Protein AF-A0A0Z8JZX7-F1 (afdb_monomer_lite)

InterPro domains:
  IPR001387 Cro/C1-type, helix-turn-helix domain [PF01381] (8-71)
  IPR001387 Cro/C1-type, helix-turn-helix domain [PS50943] (8-71)
  IPR001387 Cro/C1-type, helix-turn-helix domain [SM00530] (7-71)
  IPR001387 Cro/C1-type, helix-turn-helix domain [cd00093] (6-71)
  IPR010982 Lambda repressor-like, DNA-binding domain superfamily [G3DSA:1.10.260.40] (1-79)
  IPR010982 Lambda repressor-like, DNA-binding domain superfamily [SSF47413] (1-79)

Structure (mmCIF, N/CA/C/O backbone):
data_AF-A0A0Z8JZX7-F1
#
_entry.id   AF-A0A0Z8JZX7-F1
#
loop_
_atom_site.group_PDB
_atom_site.id
_atom_site.type_symbol
_atom_site.label_atom_id
_atom_site.label_alt_id
_atom_site.label_comp_id
_atom_site.label_asym_id
_atom_site.label_entity_id
_atom_site.label_seq_id
_atom_site.pdbx_PDB_ins_code
_atom_site.Cartn_x
_atom_site.Cartn_y
_atom_site.Cartn_z
_atom_site.occupancy
_atom_site.B_iso_or_equiv
_atom_site.auth_seq_id
_atom_site.auth_comp_id
_atom_site.auth_asym_id
_atom_site.auth_atom_id
_atom_site.pdbx_PDB_model_num
ATOM 1 N N . MET A 1 1 ? 6.122 -2.686 27.144 1.00 40.66 1 MET A N 1
ATOM 2 C CA . MET A 1 1 ? 4.964 -3.119 26.333 1.00 40.66 1 MET A CA 1
ATOM 3 C C . MET A 1 1 ? 4.334 -1.867 25.758 1.00 40.66 1 MET A C 1
ATOM 5 O O . MET A 1 1 ? 3.981 -0.983 26.528 1.00 40.66 1 MET A O 1
ATOM 9 N N . THR A 1 2 ? 4.301 -1.734 24.437 1.00 41.44 2 THR A N 1
ATOM 10 C CA . THR A 1 2 ? 3.686 -0.597 23.742 1.00 41.44 2 THR A CA 1
ATOM 11 C C . THR A 1 2 ? 2.181 -0.639 23.992 1.00 41.44 2 THR A C 1
ATOM 13 O O . THR A 1 2 ? 1.506 -1.572 23.567 1.00 41.44 2 THR A O 1
ATOM 16 N N . ASN A 1 3 ? 1.668 0.326 24.752 1.00 54.31 3 ASN A N 1
ATOM 17 C CA . ASN A 1 3 ? 0.247 0.433 25.056 1.00 54.31 3 ASN A CA 1
ATOM 18 C C . ASN A 1 3 ? -0.447 1.033 23.825 1.00 54.31 3 ASN A C 1
ATOM 20 O O . ASN A 1 3 ? -0.447 2.252 23.656 1.00 54.31 3 ASN A O 1
ATOM 24 N N . ILE A 1 4 ? -0.945 0.191 22.914 1.00 61.47 4 ILE A N 1
ATOM 25 C CA . ILE A 1 4 ? -1.736 0.667 21.772 1.00 61.47 4 ILE A CA 1
ATOM 26 C C . ILE A 1 4 ? -3.067 1.161 22.342 1.00 61.47 4 ILE A C 1
ATOM 28 O O . ILE A 1 4 ? -3.919 0.373 22.762 1.00 61.47 4 ILE A O 1
ATOM 32 N N . LYS A 1 5 ? -3.199 2.485 22.422 1.00 81.12 5 LYS A N 1
ATOM 33 C CA . LYS A 1 5 ? -4.375 3.156 22.965 1.00 81.12 5 LYS A CA 1
ATOM 34 C C . LYS A 1 5 ? -5.537 2.986 21.985 1.00 81.12 5 LYS A C 1
ATOM 36 O O . LYS A 1 5 ? -5.464 3.454 20.858 1.00 81.12 5 LYS A O 1
ATOM 41 N N . ASN A 1 6 ? -6.597 2.326 22.438 1.00 93.06 6 ASN A N 1
ATOM 42 C CA . ASN A 1 6 ? -7.883 2.252 21.749 1.00 93.06 6 ASN A CA 1
ATOM 43 C C . ASN A 1 6 ? -8.894 3.198 22.423 1.00 93.06 6 ASN A C 1
ATOM 45 O O . ASN A 1 6 ? -8.654 3.677 23.534 1.00 93.06 6 ASN A O 1
ATOM 49 N N . ASN A 1 7 ? -10.036 3.427 21.777 1.00 95.62 7 ASN A N 1
ATOM 50 C CA . ASN A 1 7 ? -11.065 4.361 22.242 1.00 95.62 7 ASN A CA 1
ATOM 51 C C . ASN A 1 7 ? -12.191 3.685 23.054 1.00 95.62 7 ASN A C 1
ATOM 53 O O . ASN A 1 7 ? -13.169 4.341 23.407 1.00 95.62 7 ASN A O 1
ATOM 57 N N . LEU A 1 8 ? -12.074 2.391 23.399 1.00 97.38 8 LEU A N 1
ATOM 58 C CA . LEU A 1 8 ? -13.138 1.631 24.079 1.00 97.38 8 LEU A CA 1
ATOM 59 C C . LEU A 1 8 ? -13.568 2.266 25.404 1.00 97.38 8 LEU A C 1
ATOM 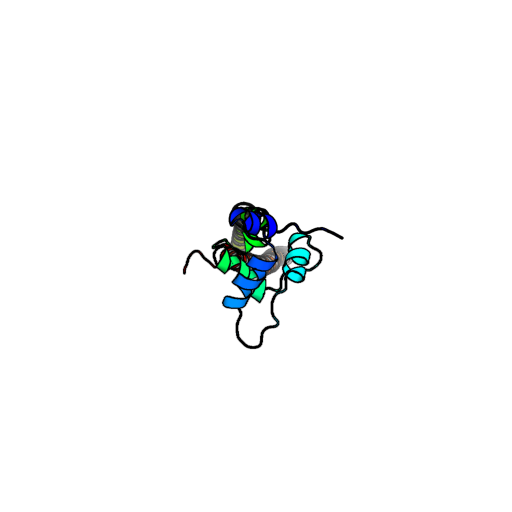61 O O . LEU A 1 8 ? -14.758 2.338 25.705 1.00 97.38 8 LEU A O 1
ATOM 65 N N . LYS A 1 9 ? -12.599 2.729 26.199 1.00 97.12 9 LYS A N 1
ATOM 66 C CA . LYS A 1 9 ? -12.879 3.327 27.507 1.00 97.12 9 LYS A CA 1
ATOM 67 C C . LYS A 1 9 ? -13.675 4.619 27.371 1.00 97.12 9 LYS A C 1
ATOM 69 O O . LYS A 1 9 ? -14.650 4.809 28.093 1.00 97.12 9 LYS A O 1
ATOM 74 N N . ASP A 1 10 ? -13.271 5.470 26.436 1.00 97.00 10 ASP A N 1
ATOM 75 C CA . ASP A 1 10 ? -13.904 6.765 26.200 1.00 97.00 10 ASP A CA 1
ATOM 76 C C . ASP A 1 10 ? -15.321 6.572 25.630 1.00 97.00 10 ASP A C 1
ATOM 78 O O . ASP A 1 10 ? -16.269 7.194 26.108 1.00 97.00 10 ASP A O 1
ATOM 82 N N . LEU A 1 11 ? -15.497 5.615 24.709 1.00 97.69 11 LEU A N 1
ATOM 83 C CA . LEU A 1 11 ? -16.802 5.204 24.175 1.00 97.69 11 LEU A CA 1
ATOM 84 C C . LEU A 1 11 ? -17.735 4.642 25.255 1.00 97.69 11 LEU A C 1
ATOM 86 O O . LEU A 1 11 ? -18.913 4.991 25.314 1.00 97.69 11 LEU A O 1
ATOM 90 N N . ARG A 1 12 ? -17.225 3.792 26.153 1.00 98.38 12 ARG A N 1
ATOM 91 C CA . ARG A 1 12 ? -18.029 3.260 27.260 1.00 98.38 12 ARG A CA 1
ATOM 92 C C . ARG A 1 12 ? -18.494 4.374 28.196 1.00 98.38 12 ARG A C 1
ATOM 94 O O . ARG A 1 12 ? -19.655 4.390 28.606 1.00 98.38 12 ARG A O 1
ATOM 101 N N . LEU A 1 13 ? -17.583 5.278 28.557 1.00 98.06 13 LEU A N 1
ATOM 102 C CA . LEU A 1 13 ? -17.874 6.381 29.470 1.00 98.06 13 LEU A CA 1
ATOM 103 C C . LEU A 1 13 ? -18.849 7.393 28.857 1.00 98.06 13 LEU A C 1
ATOM 105 O O . LEU A 1 13 ? -19.704 7.888 29.583 1.00 98.06 13 LEU A O 1
ATOM 109 N N . SER A 1 14 ? -18.804 7.640 27.543 1.00 97.31 14 SER A N 1
ATOM 110 C CA . SER A 1 14 ? -19.766 8.532 26.874 1.00 97.31 14 SER A CA 1
ATOM 111 C C . SER A 1 14 ? -21.211 8.013 26.917 1.00 97.31 14 SER A C 1
ATOM 113 O O . SER A 1 14 ? -22.152 8.803 26.878 1.00 97.31 14 SER A O 1
ATOM 115 N N . LYS A 1 15 ? -21.400 6.693 27.063 1.00 97.00 15 LYS A N 1
ATOM 116 C CA . LYS A 1 15 ? -22.705 6.046 27.287 1.00 97.00 15 LYS A CA 1
ATOM 117 C C . LYS A 1 15 ? -23.054 5.862 28.774 1.00 97.00 15 LYS A C 1
ATOM 119 O O . LYS A 1 15 ? -24.086 5.271 29.072 1.00 97.00 15 LYS A O 1
ATOM 124 N N . ASN A 1 16 ? -22.225 6.355 29.700 1.00 97.81 16 ASN A N 1
ATOM 125 C CA . ASN A 1 16 ? -22.374 6.198 31.156 1.00 97.81 16 ASN A CA 1
ATOM 126 C C . ASN A 1 16 ? -22.462 4.736 31.640 1.00 97.81 16 ASN A C 1
ATOM 128 O O . ASN A 1 16 ? -23.116 4.452 32.638 1.00 97.81 16 ASN A O 1
ATOM 132 N N . LEU A 1 17 ? -21.793 3.805 30.955 1.00 98.31 17 LEU A N 1
ATOM 133 C CA . LEU A 1 17 ? -21.825 2.383 31.308 1.00 98.31 17 LEU A CA 1
ATOM 134 C C . LEU A 1 17 ? -20.661 2.003 32.223 1.00 98.31 17 LEU A C 1
ATOM 136 O O . LEU A 1 17 ? -19.514 2.412 32.018 1.00 98.31 17 LEU A O 1
ATOM 140 N N . THR A 1 18 ? -20.904 1.117 33.178 1.00 98.56 18 THR A N 1
ATOM 141 C CA . THR A 1 18 ? -19.856 0.350 33.855 1.00 98.56 18 THR A CA 1
ATOM 142 C C . THR A 1 18 ? -19.274 -0.715 32.919 1.00 98.56 18 THR A C 1
ATOM 144 O O . THR A 1 18 ? -19.860 -1.098 31.908 1.00 98.56 18 THR A O 1
ATOM 147 N N . GLN A 1 19 ? -18.089 -1.237 33.250 1.00 98.62 19 GLN A N 1
ATOM 148 C CA . GLN A 1 19 ? -17.476 -2.334 32.485 1.00 98.62 19 GLN A CA 1
ATOM 149 C C . GLN A 1 19 ? -18.335 -3.611 32.485 1.00 98.62 19 GLN A C 1
ATOM 151 O O . GLN A 1 19 ? -18.256 -4.384 31.535 1.00 98.62 19 GLN A O 1
ATOM 156 N N . GLN A 1 20 ? -19.119 -3.845 33.547 1.00 98.56 20 GLN A N 1
ATOM 157 C CA . GLN A 1 20 ? -20.032 -4.987 33.613 1.00 98.56 20 GLN A CA 1
ATOM 158 C C . GLN A 1 20 ? -21.231 -4.765 32.690 1.00 98.56 20 GLN A C 1
ATOM 160 O O . GLN A 1 20 ? -21.499 -5.620 31.859 1.00 98.56 20 GLN A O 1
ATOM 165 N N . GLU A 1 21 ? -21.869 -3.593 32.749 1.00 98.62 21 GLU A N 1
ATOM 166 C CA . GLU A 1 21 ? -23.011 -3.283 31.880 1.00 98.62 21 GLU A CA 1
ATOM 167 C C . GLU A 1 21 ? -22.629 -3.336 30.400 1.00 98.62 21 GLU A C 1
ATOM 169 O O . GLU A 1 21 ? -23.374 -3.896 29.604 1.00 98.62 21 GLU A O 1
ATOM 174 N N . LEU A 1 22 ? -21.447 -2.836 30.014 1.00 98.56 22 LEU A N 1
ATOM 175 C CA . LEU A 1 22 ? -20.985 -2.988 28.632 1.00 98.56 22 LEU A CA 1
ATOM 176 C C . LEU A 1 22 ? -20.809 -4.466 28.248 1.00 98.56 22 LEU A C 1
ATOM 178 O O . LEU A 1 22 ? -21.199 -4.861 27.153 1.00 98.56 22 LEU A O 1
ATOM 182 N N . ALA A 1 23 ? -20.234 -5.288 29.129 1.00 98.31 23 ALA A N 1
ATOM 183 C CA . ALA A 1 23 ? -20.084 -6.717 28.871 1.00 98.31 23 ALA A CA 1
ATOM 184 C C . ALA A 1 23 ? -21.452 -7.395 28.679 1.00 98.31 23 ALA A C 1
ATOM 186 O O . ALA A 1 23 ? -21.627 -8.155 27.727 1.00 98.31 23 ALA A O 1
ATOM 187 N N . ASP A 1 24 ? -22.427 -7.064 29.526 1.00 98.06 24 ASP A N 1
ATOM 188 C CA . ASP A 1 24 ? -23.788 -7.593 29.448 1.00 98.06 24 ASP A CA 1
ATOM 189 C C . ASP A 1 24 ? -24.462 -7.179 28.129 1.00 98.06 24 ASP A C 1
ATOM 191 O O . ASP A 1 24 ? -24.973 -8.032 27.407 1.00 98.06 24 ASP A O 1
ATOM 195 N N . GLN A 1 25 ? -24.371 -5.899 27.748 1.00 98.00 25 GLN A N 1
ATOM 196 C CA . GLN A 1 25 ? -24.924 -5.375 26.491 1.00 98.00 25 GLN A CA 1
ATOM 197 C C . GLN A 1 25 ? -24.317 -6.036 25.246 1.00 98.00 25 GLN A C 1
ATOM 199 O O . GLN A 1 25 ? -25.032 -6.348 24.294 1.00 98.00 25 GLN A O 1
ATOM 204 N N . LEU A 1 26 ? -23.003 -6.275 25.244 1.00 97.25 26 LEU A N 1
ATOM 205 C CA . LEU A 1 26 ? -22.335 -6.950 24.130 1.00 97.25 26 LEU A CA 1
ATOM 206 C C . LEU A 1 26 ? -22.717 -8.434 24.064 1.00 97.25 26 LEU A C 1
ATOM 208 O O . LEU A 1 26 ? -22.897 -8.962 22.970 1.00 97.25 26 LEU A O 1
ATOM 212 N N . ASN A 1 27 ? -22.897 -9.102 25.208 1.00 97.12 27 ASN A N 1
ATOM 213 C CA . ASN A 1 27 ? -23.324 -10.503 25.248 1.00 97.12 27 ASN A CA 1
ATOM 214 C C . ASN A 1 27 ? -24.749 -10.714 24.712 1.00 97.12 27 ASN A C 1
ATOM 216 O O . ASN A 1 27 ? -25.006 -11.768 24.141 1.00 97.12 27 ASN A O 1
ATOM 220 N N . LEU A 1 28 ? -25.643 -9.719 24.805 1.00 95.44 28 LEU A N 1
ATOM 221 C CA . LEU A 1 28 ? -26.978 -9.771 24.178 1.00 95.44 28 LEU A CA 1
ATOM 222 C C . LEU A 1 28 ? -26.930 -9.809 22.642 1.00 95.44 28 LEU A C 1
ATOM 224 O O . LEU A 1 28 ? -27.896 -10.207 21.998 1.00 95.4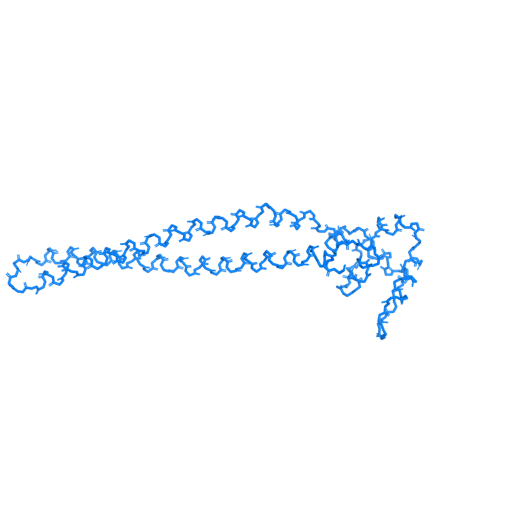4 28 LEU A O 1
ATOM 228 N N . ARG A 1 29 ? -25.818 -9.361 22.057 1.00 93.12 29 ARG A N 1
ATOM 229 C CA . ARG A 1 29 ? -25.583 -9.296 20.608 1.00 93.12 29 ARG A CA 1
ATOM 230 C C . ARG A 1 29 ? -24.566 -10.342 20.136 1.00 93.12 29 ARG A C 1
ATOM 232 O O . ARG A 1 29 ? -24.206 -10.374 18.960 1.00 93.12 29 ARG A O 1
ATOM 239 N N . LEU A 1 30 ? -24.054 -11.160 21.054 1.00 91.38 30 LEU A N 1
ATOM 240 C CA . LEU A 1 30 ? -23.018 -12.140 20.772 1.00 91.38 30 LEU A CA 1
ATOM 241 C C . LEU A 1 30 ? -23.637 -13.386 20.126 1.00 91.38 30 LEU A C 1
ATOM 243 O O . LEU A 1 30 ? -24.670 -13.874 20.567 1.00 91.38 30 LEU A O 1
ATOM 247 N N . LEU A 1 31 ? -22.992 -13.908 19.081 1.00 84.44 31 LEU A N 1
ATOM 248 C CA . LEU A 1 31 ? -23.461 -15.107 18.379 1.00 84.44 31 LEU A CA 1
ATOM 249 C C . LEU A 1 31 ? -23.380 -16.366 19.256 1.00 84.44 31 LEU A C 1
ATOM 251 O O . LEU A 1 31 ? -22.428 -16.534 20.027 1.00 84.44 31 LEU A O 1
ATOM 255 N N . ASP A 1 32 ? -24.319 -17.289 19.044 1.00 84.12 32 ASP A N 1
ATOM 256 C CA . ASP A 1 32 ? -24.351 -18.588 19.718 1.00 84.12 32 ASP A CA 1
ATOM 257 C C . ASP A 1 32 ? -23.030 -19.359 19.557 1.00 84.12 32 ASP A C 1
ATOM 259 O O . ASP A 1 32 ? -22.380 -19.357 18.508 1.00 84.12 32 ASP A O 1
ATOM 263 N N . GLY A 1 33 ? -22.605 -20.015 20.639 1.00 84.19 33 GLY A N 1
ATOM 264 C CA . GLY A 1 33 ? -21.352 -20.777 20.693 1.00 84.19 33 GLY A CA 1
ATOM 265 C C . GLY A 1 33 ? -20.088 -19.937 20.921 1.00 84.19 33 GLY A C 1
ATOM 266 O O . GLY A 1 33 ? -18.995 -20.497 21.051 1.00 84.19 33 GLY A O 1
ATOM 267 N N . LYS A 1 34 ? -20.190 -18.604 21.015 1.00 88.88 34 LYS A N 1
ATOM 268 C CA . LYS A 1 34 ? -19.067 -17.742 21.415 1.00 88.88 34 LYS A CA 1
ATOM 269 C C . LYS A 1 34 ? -18.917 -17.699 22.936 1.00 88.88 34 LYS A C 1
ATOM 271 O O . LYS A 1 34 ? -19.885 -17.742 23.688 1.00 88.88 34 LYS A O 1
ATOM 276 N N . LYS A 1 35 ? -17.668 -17.586 23.401 1.00 92.12 35 LYS A N 1
ATOM 277 C CA . LYS A 1 35 ? -17.377 -17.395 24.830 1.00 92.12 35 LYS A CA 1
ATOM 278 C C . LYS A 1 35 ? -17.905 -16.026 25.287 1.00 92.12 35 LYS A C 1
ATOM 280 O O . LYS A 1 35 ? -17.546 -15.043 24.635 1.00 92.12 35 LYS A O 1
ATOM 285 N N . PRO A 1 36 ? -18.657 -15.951 26.402 1.00 94.94 36 PRO A N 1
ATOM 286 C CA . PRO A 1 36 ? -19.143 -14.687 26.937 1.00 94.94 36 PRO A CA 1
ATOM 287 C C . PRO A 1 36 ? -18.014 -13.701 27.233 1.00 94.94 36 PRO A C 1
ATOM 289 O O . PRO A 1 36 ? -16.933 -14.070 27.704 1.00 94.94 36 PRO A O 1
ATOM 292 N N . ILE A 1 37 ? -18.293 -12.431 26.982 1.00 97.38 37 ILE A N 1
ATOM 293 C CA . ILE A 1 37 ? -17.436 -11.305 27.323 1.00 97.38 37 ILE A CA 1
ATOM 294 C C . ILE A 1 37 ? -17.647 -10.997 28.805 1.00 97.38 37 ILE A C 1
ATOM 296 O O . ILE A 1 37 ? -18.770 -10.781 29.247 1.00 97.38 37 ILE A O 1
ATOM 300 N N . SER A 1 38 ? -16.575 -10.981 29.593 1.00 98.12 38 SER A N 1
ATOM 301 C CA . SER A 1 38 ? -16.631 -10.616 31.015 1.00 98.12 38 SER A CA 1
ATOM 302 C C . SER A 1 38 ? -16.227 -9.157 31.247 1.00 98.12 38 SER A C 1
ATOM 304 O O . SER A 1 38 ? -15.496 -8.569 30.446 1.00 98.12 38 SER A O 1
ATOM 306 N N . LYS A 1 39 ? -16.568 -8.601 32.416 1.00 98.31 39 LYS A N 1
ATOM 307 C CA . LYS A 1 39 ? -16.009 -7.325 32.905 1.00 98.31 39 LYS A CA 1
ATOM 308 C C . LYS A 1 39 ? -14.478 -7.281 32.824 1.00 98.31 39 LYS A C 1
ATOM 310 O O . LYS A 1 39 ? -13.899 -6.254 32.473 1.00 98.31 39 LYS A O 1
ATOM 315 N N . MET A 1 40 ? -13.812 -8.397 33.139 1.00 97.94 40 MET A N 1
ATOM 316 C CA . MET A 1 40 ? -12.352 -8.502 33.071 1.00 97.94 40 MET A CA 1
ATOM 317 C C . MET A 1 40 ? -11.843 -8.374 31.630 1.00 97.94 40 MET A C 1
ATOM 319 O O . MET A 1 40 ? -10.795 -7.771 31.412 1.00 97.94 40 MET A O 1
ATOM 323 N N . ASN A 1 41 ? -12.582 -8.889 30.640 1.00 97.38 41 ASN A N 1
ATOM 324 C CA . ASN A 1 41 ? -12.238 -8.688 29.233 1.00 97.38 41 ASN A CA 1
ATOM 325 C C . ASN A 1 41 ? -12.269 -7.205 28.866 1.00 97.38 41 ASN A C 1
ATOM 327 O O . ASN A 1 41 ? -11.257 -6.710 28.378 1.00 97.38 41 ASN A O 1
ATOM 331 N N . ILE A 1 42 ? -13.360 -6.498 29.188 1.00 98.06 42 ILE A N 1
ATOM 332 C CA . ILE A 1 42 ? -13.482 -5.050 28.947 1.00 98.06 42 ILE A CA 1
ATOM 333 C C . ILE A 1 42 ? -12.315 -4.302 29.595 1.00 98.06 42 ILE A C 1
ATOM 335 O O . ILE A 1 42 ? -11.613 -3.553 28.924 1.00 98.06 42 ILE A O 1
ATOM 339 N N . SER A 1 43 ? -12.040 -4.565 30.875 1.00 97.00 43 SER A N 1
ATOM 340 C CA . SER A 1 43 ? -10.931 -3.927 31.591 1.00 97.00 43 SER A CA 1
ATOM 341 C C . SER A 1 43 ? -9.571 -4.204 30.944 1.00 97.00 43 SER A C 1
ATOM 343 O O . SER A 1 43 ? -8.762 -3.291 30.774 1.00 97.00 43 SER A O 1
ATOM 345 N N . ASN A 1 44 ? -9.300 -5.446 30.539 1.00 96.06 44 ASN A N 1
ATOM 346 C CA . ASN A 1 44 ? -8.045 -5.788 29.873 1.00 96.06 44 ASN A CA 1
ATOM 347 C C . ASN A 1 44 ? -7.902 -5.096 28.512 1.00 96.06 44 ASN A C 1
ATOM 349 O O . ASN A 1 44 ? -6.796 -4.679 28.176 1.00 96.06 44 ASN A O 1
ATOM 353 N N . TRP A 1 45 ? -8.991 -4.946 27.756 1.00 96.44 45 TRP A N 1
ATOM 354 C CA . TRP A 1 45 ? -8.993 -4.255 26.465 1.00 96.44 45 TRP A CA 1
ATOM 355 C C . TRP A 1 45 ? -8.801 -2.745 26.614 1.00 96.44 45 TRP A C 1
ATOM 357 O O . TRP A 1 45 ? -7.947 -2.173 25.945 1.00 96.44 45 TRP A O 1
ATOM 367 N N . GLU A 1 46 ? -9.512 -2.104 27.542 1.00 95.88 46 GLU A N 1
ATOM 368 C CA . GLU A 1 46 ? -9.378 -0.663 27.816 1.00 95.88 46 GLU A CA 1
ATOM 369 C C . GLU A 1 46 ? -7.967 -0.262 28.247 1.00 95.88 46 GLU A C 1
ATOM 371 O O . GLU A 1 46 ? -7.513 0.842 27.962 1.00 95.88 46 GLU A O 1
ATOM 376 N N . ASN A 1 47 ? -7.277 -1.159 28.952 1.00 93.38 47 ASN A N 1
ATOM 377 C CA . ASN A 1 47 ? -5.922 -0.928 29.442 1.00 93.38 47 ASN A CA 1
ATOM 378 C C . ASN A 1 47 ? -4.841 -1.506 28.513 1.00 93.38 47 ASN A C 1
ATOM 380 O O . ASN A 1 47 ? -3.683 -1.576 28.920 1.00 93.38 47 ASN A O 1
ATOM 384 N N . GLY A 1 48 ? -5.213 -1.986 27.320 1.00 90.69 48 GLY A N 1
ATOM 385 C CA . GLY A 1 48 ? -4.275 -2.528 26.332 1.00 90.69 48 GLY A CA 1
ATOM 386 C C . GLY A 1 48 ? -3.521 -3.783 26.785 1.00 90.69 48 GLY A C 1
ATOM 387 O O . GLY A 1 48 ? -2.521 -4.152 26.175 1.00 90.69 48 GLY A O 1
ATOM 388 N N . LYS A 1 49 ? -3.978 -4.461 27.849 1.00 92.31 49 LYS A N 1
ATOM 389 C CA . LYS A 1 49 ? -3.350 -5.694 28.350 1.00 92.31 49 LYS A CA 1
ATOM 390 C C . LYS A 1 49 ? -3.496 -6.827 27.346 1.00 92.31 49 LYS A C 1
ATOM 392 O O . LYS A 1 49 ? -2.556 -7.587 27.153 1.00 92.31 49 LYS A O 1
ATOM 397 N N . HIS A 1 50 ? -4.665 -6.924 26.712 1.00 91.69 50 HIS A N 1
ATOM 398 C CA . HIS A 1 50 ? -4.945 -7.862 25.628 1.00 91.69 50 HIS A CA 1
ATOM 399 C C . HIS A 1 50 ? -5.527 -7.108 24.432 1.00 91.69 50 HIS A C 1
ATOM 401 O O . HIS A 1 50 ? -6.296 -6.163 24.612 1.00 91.69 50 HIS A O 1
ATOM 407 N N . SER A 1 51 ? -5.221 -7.562 23.218 1.00 88.81 51 SER A N 1
ATOM 408 C CA . SER A 1 51 ? -5.887 -7.072 22.013 1.00 88.81 51 SER A CA 1
ATOM 409 C C . SER A 1 51 ? -7.334 -7.568 21.937 1.00 88.81 51 SER A C 1
ATOM 411 O O . SER A 1 51 ? -7.690 -8.644 22.435 1.00 88.81 51 SER A O 1
ATOM 413 N N . ILE A 1 52 ? -8.187 -6.766 21.302 1.00 92.50 52 ILE A N 1
ATOM 414 C CA . ILE A 1 52 ? -9.561 -7.151 20.988 1.00 92.50 52 ILE A CA 1
ATOM 415 C C . ILE A 1 52 ? -9.515 -8.042 19.745 1.00 92.50 52 ILE A C 1
ATOM 417 O O . ILE A 1 52 ? -8.880 -7.698 18.748 1.00 92.50 52 ILE A O 1
ATOM 421 N N . LYS A 1 53 ? -10.177 -9.202 19.791 1.00 90.94 53 LYS A N 1
ATOM 422 C CA . LYS A 1 53 ? -10.274 -10.076 18.616 1.00 90.94 53 LYS A CA 1
ATOM 423 C C . LYS A 1 53 ? -11.079 -9.391 17.504 1.00 90.94 53 LYS A C 1
ATOM 425 O O . LYS A 1 53 ? -12.021 -8.676 17.833 1.00 90.94 53 LYS A O 1
ATOM 430 N N . PRO A 1 54 ? -10.785 -9.636 16.213 1.00 88.62 54 PRO A N 1
ATOM 431 C CA . PRO A 1 54 ? -11.445 -8.925 15.116 1.00 88.62 54 PRO A CA 1
ATOM 432 C C . PRO A 1 54 ? -12.976 -9.021 15.112 1.00 88.62 54 PRO A C 1
ATOM 434 O O . PRO A 1 54 ? -13.649 -8.037 14.834 1.00 88.62 54 PRO A O 1
ATOM 437 N N . ASP A 1 55 ? -13.541 -10.185 15.436 1.00 88.88 55 ASP A N 1
ATOM 438 C CA . ASP A 1 55 ? -14.993 -10.384 15.521 1.00 88.88 55 ASP A CA 1
ATOM 439 C C . ASP A 1 55 ? -15.630 -9.596 16.668 1.00 88.88 55 ASP A C 1
ATOM 441 O O . ASP A 1 55 ? -16.674 -8.977 16.483 1.00 88.88 55 ASP A O 1
ATOM 445 N N . VAL A 1 56 ? -14.967 -9.556 17.822 1.00 93.50 56 VAL A N 1
ATOM 446 C CA . VAL A 1 56 ? -15.424 -8.782 18.981 1.00 93.50 56 VAL A CA 1
ATOM 447 C C . VAL A 1 56 ? -15.218 -7.279 18.778 1.00 93.50 56 VAL A C 1
ATOM 449 O O . VAL A 1 56 ? -16.072 -6.494 19.166 1.00 93.50 56 VAL A O 1
ATOM 452 N N . ALA A 1 57 ? -14.121 -6.860 18.146 1.00 93.00 57 ALA A N 1
ATOM 453 C CA . ALA A 1 57 ? -13.875 -5.455 17.830 1.00 93.00 57 ALA A CA 1
ATOM 454 C C . ALA A 1 57 ? -14.958 -4.914 16.893 1.00 93.00 57 ALA A C 1
ATOM 456 O O . ALA A 1 57 ? -15.459 -3.818 17.117 1.00 93.00 57 ALA A O 1
ATOM 457 N N . ARG A 1 58 ? -15.379 -5.717 15.907 1.00 90.56 58 ARG A N 1
ATOM 458 C CA . ARG A 1 58 ? -16.539 -5.394 15.068 1.00 90.56 58 ARG A CA 1
ATOM 459 C C . ARG A 1 58 ? -17.811 -5.261 15.894 1.00 90.56 58 ARG A C 1
ATOM 461 O O . ARG A 1 58 ? -18.449 -4.227 15.825 1.00 90.56 58 ARG A O 1
ATOM 468 N N . LEU A 1 59 ? -18.121 -6.239 16.745 1.00 93.62 59 LEU A N 1
ATOM 469 C CA . LEU A 1 59 ? -19.299 -6.170 17.615 1.00 93.62 59 LEU A CA 1
ATOM 470 C C . LEU A 1 59 ? -19.326 -4.898 18.486 1.00 93.62 59 LEU A C 1
ATOM 472 O O . LEU A 1 59 ? -20.376 -4.290 18.677 1.00 93.62 59 LEU A O 1
ATOM 476 N N . ILE A 1 60 ? -18.174 -4.500 19.025 1.00 95.44 60 ILE A N 1
ATOM 477 C CA . ILE A 1 60 ? -18.040 -3.286 19.833 1.00 95.44 60 ILE A CA 1
ATOM 478 C C . ILE A 1 60 ? -18.232 -2.033 18.971 1.00 95.44 60 ILE A C 1
ATOM 480 O O . ILE A 1 60 ? -18.946 -1.125 19.385 1.00 95.44 60 ILE A O 1
ATOM 484 N N . ALA A 1 61 ? -17.617 -1.978 17.788 1.00 93.38 61 ALA A N 1
ATOM 485 C CA . ALA A 1 61 ? -17.775 -0.862 16.859 1.00 93.38 61 ALA A CA 1
ATOM 486 C C . ALA A 1 61 ? -19.248 -0.695 16.442 1.00 93.38 61 ALA A C 1
ATOM 488 O O . ALA A 1 61 ? -19.778 0.408 16.541 1.00 93.38 61 ALA A O 1
ATOM 489 N N . ASP A 1 62 ? -19.929 -1.803 16.121 1.00 91.75 62 ASP A N 1
ATOM 490 C CA . ASP A 1 62 ? -21.364 -1.856 15.809 1.00 91.75 62 ASP A CA 1
ATOM 491 C C . ASP A 1 62 ? -22.221 -1.364 16.982 1.00 91.75 62 ASP A C 1
ATOM 493 O O . ASP A 1 62 ? -23.213 -0.667 16.793 1.00 91.75 62 ASP A O 1
ATOM 497 N N . TYR A 1 63 ? -21.863 -1.734 18.216 1.00 94.81 63 TYR A N 1
ATOM 498 C CA . TYR A 1 63 ? -22.584 -1.297 19.411 1.00 94.81 63 TYR A CA 1
ATOM 499 C C . TYR A 1 63 ? -22.516 0.219 19.620 1.00 94.81 63 TYR A C 1
ATOM 501 O O . TYR A 1 63 ? -23.494 0.824 20.060 1.00 94.81 63 TYR A O 1
ATOM 509 N N . PHE A 1 64 ? -21.365 0.821 19.320 1.00 94.88 64 PHE A N 1
ATOM 510 C CA . PHE A 1 64 ? -21.134 2.251 19.499 1.00 94.88 64 PHE A CA 1
ATOM 511 C C . PHE A 1 64 ? -21.417 3.094 18.250 1.00 94.88 64 PHE A C 1
ATOM 513 O O . PHE A 1 64 ? -21.356 4.315 18.365 1.00 94.88 64 PHE A O 1
ATOM 520 N N . GLU A 1 65 ? -21.735 2.472 17.111 1.00 92.75 65 GLU A N 1
ATOM 521 C CA . GLU A 1 65 ? -21.970 3.139 15.820 1.00 92.75 65 GLU A CA 1
ATOM 522 C C . GLU A 1 65 ? -20.775 4.008 15.387 1.00 92.75 65 GLU A C 1
ATOM 524 O O . GLU A 1 65 ? -20.922 5.140 14.931 1.00 92.75 65 GLU A O 1
ATOM 529 N N . VAL A 1 66 ? -19.559 3.478 15.555 1.00 90.25 66 VAL A N 1
ATOM 530 C CA . VAL A 1 66 ? -18.312 4.159 15.173 1.00 90.25 66 VAL A CA 1
ATOM 531 C C . VAL A 1 66 ? -17.491 3.322 14.196 1.00 90.25 66 VAL A C 1
ATOM 533 O O . VAL A 1 66 ? -17.561 2.092 14.236 1.00 90.25 66 VAL A O 1
ATOM 536 N N . PRO A 1 67 ? -16.639 3.947 13.360 1.00 89.69 67 PRO A N 1
ATOM 537 C CA . PRO A 1 67 ? -15.698 3.212 12.525 1.00 89.69 67 PRO A CA 1
ATOM 538 C C . PRO A 1 67 ? -14.807 2.266 13.340 1.00 89.69 67 PRO A C 1
ATOM 540 O O . PRO A 1 67 ? -14.333 2.607 14.429 1.00 89.69 67 PRO A O 1
ATOM 543 N N . LEU A 1 68 ? -14.501 1.088 12.785 1.00 90.56 68 LEU A N 1
ATOM 544 C CA . LEU A 1 68 ? -13.585 0.130 13.416 1.00 90.56 68 LEU A CA 1
ATOM 545 C C . LEU A 1 68 ? -12.199 0.754 13.657 1.00 90.56 68 LEU A C 1
ATOM 547 O O . LEU A 1 68 ? -11.580 0.525 14.697 1.00 90.56 68 LEU A O 1
ATOM 551 N N . SER A 1 69 ? -11.738 1.579 12.714 1.00 89.56 69 SER A N 1
ATOM 552 C CA . SER A 1 69 ? -10.506 2.363 12.823 1.00 89.56 69 SER A CA 1
ATOM 553 C C . SER A 1 69 ? -10.519 3.317 14.015 1.00 89.56 69 SER A C 1
ATOM 555 O O . SER A 1 69 ? -9.524 3.402 14.734 1.00 89.56 69 SER A O 1
ATOM 557 N N . TYR A 1 70 ? -11.650 3.979 14.267 1.00 91.69 70 TYR A N 1
ATOM 558 C CA . TYR A 1 70 ? -11.832 4.851 15.420 1.00 91.69 70 TYR A CA 1
ATOM 559 C C . TYR A 1 70 ? -11.795 4.053 16.720 1.00 91.69 70 TYR A C 1
ATOM 561 O O . TYR A 1 70 ? -11.031 4.396 17.616 1.00 91.69 70 TYR A O 1
ATOM 569 N N . LEU A 1 71 ? -12.549 2.951 16.823 1.00 93.56 71 LEU A N 1
ATOM 570 C CA . LEU A 1 71 ? -12.529 2.102 18.019 1.00 93.56 71 LEU A CA 1
ATOM 571 C C . LEU A 1 71 ? -11.101 1.667 18.369 1.00 93.56 71 LEU A C 1
ATOM 573 O O . LEU A 1 71 ? -10.699 1.741 19.529 1.00 93.56 71 LEU A O 1
ATOM 577 N N . LEU A 1 72 ? -10.347 1.208 17.371 1.00 91.81 72 LEU A N 1
ATOM 578 C CA . LEU A 1 72 ? -9.004 0.664 17.559 1.00 91.81 72 LEU A CA 1
ATOM 579 C C . LEU A 1 72 ? -7.913 1.737 17.697 1.00 91.81 72 LEU A C 1
ATOM 581 O O . LEU A 1 72 ? -6.790 1.384 18.045 1.00 91.81 72 LEU A O 1
ATOM 585 N N . GLY A 1 73 ? -8.243 3.015 17.485 1.00 90.31 73 GLY A N 1
ATOM 586 C CA . GLY A 1 73 ? -7.316 4.138 17.639 1.00 90.31 73 GLY A CA 1
ATOM 587 C C . GLY A 1 73 ? -6.395 4.386 16.439 1.00 90.31 73 GLY A C 1
ATOM 588 O O . GLY A 1 73 ? -5.364 5.020 16.615 1.00 90.31 73 GLY A O 1
ATOM 589 N N . TYR A 1 74 ? -6.754 3.904 15.243 1.00 89.12 74 TYR A N 1
ATOM 590 C CA . TYR A 1 74 ? -5.954 4.034 14.011 1.00 89.12 74 TYR A CA 1
ATOM 591 C C . TYR A 1 74 ? -6.482 5.083 13.022 1.00 89.12 74 TYR A C 1
ATOM 593 O O . TYR A 1 74 ? -5.975 5.200 11.908 1.00 89.12 74 TYR A O 1
ATOM 601 N N . GLU A 1 75 ? -7.544 5.812 13.375 1.00 88.00 75 GLU A N 1
ATOM 602 C CA . GLU A 1 75 ? -8.197 6.767 12.469 1.00 88.00 75 GLU A CA 1
ATOM 603 C C . GLU A 1 75 ? -7.208 7.774 11.865 1.00 88.00 75 GLU A C 1
ATOM 605 O O . GLU A 1 75 ? -7.239 8.025 10.661 1.00 88.00 75 GLU A O 1
ATOM 610 N N . LYS A 1 76 ? -6.300 8.320 12.681 1.00 90.12 76 LYS A N 1
ATOM 611 C CA . LYS A 1 76 ? -5.322 9.312 12.230 1.00 90.12 76 LYS A CA 1
ATOM 612 C C . LYS A 1 76 ? -4.351 8.716 11.213 1.00 90.12 76 LYS A C 1
ATOM 614 O O . LYS A 1 76 ? -4.111 9.317 10.169 1.00 90.12 76 LYS A O 1
ATOM 619 N N . GLU A 1 77 ? -3.799 7.548 11.518 1.00 91.00 77 GLU A N 1
ATOM 620 C CA . GLU A 1 77 ? -2.842 6.839 10.673 1.00 91.00 77 GLU A CA 1
ATOM 621 C C . GLU A 1 77 ? -3.479 6.462 9.335 1.00 91.00 77 GLU A C 1
ATOM 623 O O . GLU A 1 77 ? -2.868 6.652 8.287 1.00 91.00 77 GLU A O 1
ATOM 628 N N . ILE A 1 78 ? -4.728 5.996 9.357 1.00 90.62 78 ILE A N 1
ATOM 629 C CA . ILE A 1 78 ? -5.473 5.628 8.149 1.00 90.62 78 ILE A CA 1
ATOM 630 C C . ILE A 1 78 ? -5.825 6.850 7.316 1.00 90.62 78 ILE A C 1
ATOM 632 O O . ILE A 1 78 ? -5.681 6.806 6.098 1.00 90.62 78 ILE A O 1
ATOM 636 N N . ASN A 1 79 ? -6.242 7.948 7.946 1.00 91.44 79 ASN A N 1
ATOM 637 C CA . ASN A 1 79 ? -6.518 9.190 7.233 1.00 91.44 79 ASN A CA 1
ATOM 638 C C . ASN A 1 79 ? -5.248 9.742 6.573 1.00 91.44 79 ASN A C 1
ATOM 640 O O . ASN A 1 79 ? -5.286 10.088 5.395 1.00 91.44 79 ASN A O 1
ATOM 644 N N . SER A 1 80 ? -4.113 9.757 7.278 1.00 93.75 80 SER A N 1
ATOM 645 C CA . SER A 1 80 ? -2.831 10.156 6.679 1.00 93.75 80 SER A CA 1
ATOM 646 C C . SER A 1 80 ? -2.435 9.213 5.535 1.00 93.75 80 SER A C 1
ATOM 648 O O . SER A 1 80 ? -2.078 9.663 4.445 1.00 93.75 80 SER A O 1
ATOM 650 N N . ALA A 1 81 ? -2.596 7.899 5.718 1.00 93.69 81 ALA A N 1
ATOM 651 C CA . ALA A 1 81 ? -2.320 6.925 4.669 1.00 93.69 81 ALA A CA 1
ATOM 652 C C . ALA A 1 81 ? -3.182 7.151 3.414 1.00 93.69 81 ALA A C 1
ATOM 654 O O . ALA A 1 81 ? -2.639 7.184 2.313 1.00 93.69 81 ALA A O 1
ATOM 655 N N . LEU A 1 82 ? -4.496 7.344 3.569 1.00 93.56 82 LEU A N 1
ATOM 656 C CA . LEU A 1 82 ? -5.452 7.489 2.466 1.00 93.56 82 LEU A CA 1
ATOM 657 C C . LEU A 1 82 ? -5.383 8.839 1.755 1.00 93.56 82 LEU A C 1
ATOM 659 O O . LEU A 1 82 ? -5.560 8.886 0.538 1.00 93.56 82 LEU A O 1
ATOM 663 N N . TYR A 1 83 ? -5.167 9.924 2.496 1.00 94.12 83 TYR A N 1
ATOM 664 C CA . TYR A 1 83 ? -5.335 11.280 1.969 1.00 94.12 83 TYR A CA 1
ATOM 665 C C . TYR A 1 83 ? -4.021 12.016 1.717 1.00 94.12 83 TYR A C 1
ATOM 667 O O . TYR A 1 83 ? -4.023 13.002 0.986 1.00 94.12 83 TYR A O 1
ATOM 675 N N . GLU A 1 84 ? -2.900 11.532 2.252 1.00 94.31 84 GLU A N 1
ATOM 676 C CA . GLU A 1 84 ? -1.595 12.182 2.092 1.00 94.31 84 GLU A CA 1
ATOM 677 C C . GLU A 1 84 ? -0.593 11.239 1.417 1.00 94.31 84 GLU A C 1
ATOM 679 O O . GLU A 1 84 ? -0.046 11.546 0.353 1.00 94.31 84 GLU A O 1
ATOM 684 N N . ILE A 1 85 ? -0.371 10.062 2.009 1.00 95.62 85 ILE A N 1
ATOM 685 C CA . ILE A 1 85 ? 0.730 9.172 1.623 1.00 95.62 85 ILE A CA 1
ATOM 686 C C . ILE A 1 85 ? 0.422 8.440 0.316 1.00 95.62 85 ILE A C 1
ATOM 688 O O . ILE A 1 85 ? 1.201 8.533 -0.634 1.00 95.62 85 ILE A O 1
ATOM 692 N N . LEU A 1 86 ? -0.703 7.721 0.245 1.00 96.31 86 LEU A N 1
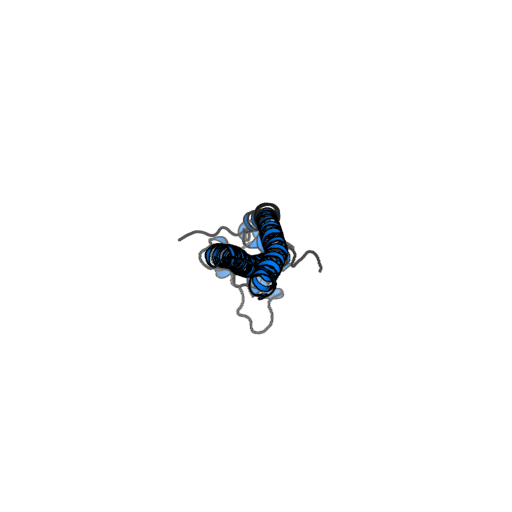ATOM 693 C CA . LEU A 1 86 ? -1.074 6.939 -0.935 1.00 96.31 86 LEU A CA 1
ATOM 694 C C . LEU A 1 86 ? -1.272 7.795 -2.187 1.00 96.31 86 LEU A C 1
ATOM 696 O O . LEU A 1 86 ? -0.715 7.418 -3.215 1.00 96.31 86 LEU A O 1
ATOM 700 N N . PRO A 1 87 ? -1.991 8.935 -2.152 1.00 97.06 87 PRO A N 1
ATOM 701 C CA . PRO A 1 87 ? -2.140 9.782 -3.333 1.00 97.06 87 PRO A CA 1
ATOM 702 C C . PRO A 1 87 ? -0.788 10.251 -3.872 1.00 97.06 87 PRO A C 1
ATOM 704 O O . PRO A 1 87 ? -0.535 10.153 -5.070 1.00 97.06 87 PRO A O 1
ATOM 707 N N . THR A 1 88 ? 0.119 10.656 -2.977 1.00 97.00 88 THR A N 1
ATOM 708 C CA . THR A 1 88 ? 1.481 11.058 -3.350 1.00 97.00 88 THR A CA 1
ATOM 709 C C . THR A 1 88 ? 2.277 9.890 -3.937 1.00 97.00 88 THR A C 1
ATOM 711 O O . THR A 1 88 ? 2.993 10.057 -4.923 1.00 97.00 88 THR A O 1
ATOM 714 N N . ALA A 1 89 ? 2.177 8.699 -3.342 1.00 97.00 89 ALA A N 1
ATOM 715 C CA . ALA A 1 89 ? 2.869 7.506 -3.822 1.00 97.00 89 ALA A CA 1
ATOM 716 C C . ALA A 1 89 ? 2.353 7.059 -5.198 1.00 97.00 89 ALA A C 1
ATOM 718 O O . ALA A 1 89 ? 3.159 6.736 -6.069 1.00 97.00 89 ALA A O 1
ATOM 719 N N . ILE A 1 90 ? 1.033 7.085 -5.406 1.00 97.56 90 ILE A N 1
ATOM 720 C CA . ILE A 1 90 ? 0.385 6.786 -6.687 1.00 97.56 90 ILE A CA 1
ATOM 721 C C . ILE A 1 90 ? 0.869 7.774 -7.742 1.00 97.56 90 ILE A C 1
ATOM 723 O O . ILE A 1 90 ? 1.451 7.345 -8.731 1.00 97.56 90 ILE A O 1
ATOM 727 N N . GLN A 1 91 ? 0.750 9.079 -7.476 1.00 97.69 91 GLN A N 1
ATOM 728 C CA . GLN A 1 91 ? 1.186 10.120 -8.403 1.00 97.69 91 GLN A CA 1
ATOM 729 C C . GLN A 1 91 ? 2.650 9.932 -8.822 1.00 97.69 91 GLN A C 1
ATOM 731 O O . GLN A 1 91 ? 2.953 9.899 -10.010 1.00 97.69 91 GLN A O 1
ATOM 736 N N . LYS A 1 92 ? 3.563 9.758 -7.860 1.00 97.69 92 LYS A N 1
ATOM 737 C CA . LYS A 1 92 ? 4.991 9.570 -8.160 1.00 97.69 92 LYS A CA 1
ATOM 738 C C . LYS A 1 92 ? 5.261 8.295 -8.955 1.00 97.69 92 LYS A C 1
ATOM 740 O O . LYS A 1 92 ? 6.136 8.288 -9.816 1.00 97.69 92 LYS A O 1
ATOM 745 N N . THR A 1 93 ? 4.539 7.216 -8.656 1.00 98.12 93 THR A N 1
ATOM 746 C CA . THR A 1 93 ? 4.677 5.954 -9.395 1.00 98.12 93 THR A CA 1
ATOM 747 C C . THR A 1 93 ? 4.193 6.125 -10.834 1.00 98.12 93 THR A C 1
ATOM 749 O O . THR A 1 93 ? 4.858 5.657 -11.754 1.00 98.12 93 THR A O 1
ATOM 752 N N . ASP A 1 94 ? 3.086 6.839 -11.039 1.00 98.06 94 ASP A N 1
ATOM 753 C CA . ASP A 1 94 ? 2.520 7.108 -12.362 1.00 98.06 94 ASP A CA 1
ATOM 754 C C . ASP A 1 94 ? 3.428 8.027 -13.188 1.00 98.06 94 ASP A C 1
ATOM 756 O O . ASP A 1 94 ? 3.702 7.739 -14.351 1.00 98.06 94 ASP A O 1
ATOM 760 N N . GLU A 1 95 ? 3.988 9.076 -12.582 1.00 98.44 95 GLU A N 1
ATOM 761 C CA . GLU A 1 95 ? 4.978 9.950 -13.226 1.00 98.44 95 GLU A CA 1
ATOM 762 C C . GLU A 1 95 ? 6.219 9.165 -13.683 1.00 98.44 95 GLU A C 1
ATOM 764 O O . GLU A 1 95 ? 6.703 9.344 -14.804 1.00 98.44 95 GLU A O 1
ATOM 769 N N . GLN A 1 96 ? 6.723 8.255 -12.841 1.00 98.31 96 GLN A N 1
ATOM 770 C CA . GLN A 1 96 ? 7.838 7.377 -13.206 1.00 98.31 96 GLN A CA 1
ATOM 771 C C . GLN A 1 96 ? 7.454 6.395 -14.314 1.00 98.31 96 GLN A C 1
ATOM 773 O O . GLN A 1 96 ? 8.247 6.163 -15.228 1.00 98.31 96 GLN A O 1
ATOM 778 N N . TYR A 1 97 ? 6.247 5.832 -14.255 1.00 98.62 97 TYR A N 1
ATOM 779 C CA . TYR A 1 97 ? 5.746 4.923 -15.278 1.00 98.62 97 TYR A CA 1
ATOM 780 C C . TYR A 1 97 ? 5.680 5.616 -16.641 1.00 98.62 97 TYR A C 1
ATOM 782 O O . TYR A 1 97 ? 6.226 5.098 -17.613 1.00 98.62 97 TYR A O 1
ATOM 790 N N . GLU A 1 98 ? 5.110 6.820 -16.708 1.00 98.50 98 GLU A N 1
ATOM 791 C CA . GLU A 1 98 ? 5.038 7.606 -17.943 1.00 98.50 98 GLU A CA 1
ATOM 792 C C . GLU A 1 98 ? 6.422 7.993 -18.474 1.00 98.50 98 GLU A C 1
ATOM 794 O O . GLU A 1 98 ? 6.666 7.949 -19.685 1.00 98.50 98 GLU A O 1
ATOM 799 N N . HIS A 1 99 ? 7.368 8.309 -17.583 1.00 98.31 99 HIS A N 1
ATOM 800 C CA . HIS A 1 99 ? 8.753 8.552 -17.975 1.00 98.31 99 HIS A CA 1
ATOM 801 C C . HIS A 1 99 ? 9.367 7.333 -18.681 1.00 98.31 99 HIS A C 1
ATOM 803 O O . HIS A 1 99 ? 9.852 7.455 -19.809 1.00 98.31 99 HIS A O 1
ATOM 809 N N . TYR A 1 100 ? 9.309 6.150 -18.062 1.00 98.56 100 TYR A N 1
ATOM 810 C CA . TYR A 1 100 ? 9.863 4.935 -18.663 1.00 98.56 100 TYR A CA 1
ATOM 811 C C . TYR A 1 100 ? 9.083 4.478 -19.895 1.00 98.56 100 TYR A C 1
ATOM 813 O O . TYR A 1 100 ? 9.686 3.966 -20.834 1.00 98.56 100 TYR A O 1
ATOM 821 N N . LEU A 1 101 ? 7.772 4.721 -19.952 1.00 98.62 101 LEU A N 1
ATOM 822 C CA . LEU A 1 101 ? 6.957 4.415 -21.124 1.00 98.62 101 LEU A CA 1
ATOM 823 C C . LEU A 1 101 ? 7.379 5.271 -22.320 1.00 98.62 101 LEU A C 1
ATOM 825 O O . LEU A 1 101 ? 7.434 4.777 -23.448 1.00 98.62 101 LEU A O 1
ATOM 829 N N . LYS A 1 102 ? 7.712 6.544 -22.082 1.00 98.44 102 LYS A N 1
ATOM 830 C CA . LYS A 1 102 ? 8.266 7.428 -23.108 1.00 98.44 102 LYS A CA 1
ATOM 831 C C . LYS A 1 102 ? 9.624 6.928 -23.598 1.00 98.44 102 LYS A C 1
ATOM 833 O O . LYS A 1 102 ? 9.811 6.852 -24.810 1.00 98.44 102 LYS A O 1
ATOM 838 N N . VAL A 1 103 ? 10.528 6.559 -22.684 1.00 98.25 103 VAL A N 1
ATOM 839 C CA . VAL A 1 103 ? 11.848 5.995 -23.029 1.00 98.25 103 VAL A CA 1
ATOM 840 C C . VAL A 1 103 ? 11.696 4.710 -23.840 1.00 98.25 103 VAL A C 1
ATOM 842 O O . VAL A 1 103 ? 12.330 4.565 -24.883 1.00 98.25 103 VAL A O 1
ATOM 845 N N . TYR A 1 104 ? 10.817 3.806 -23.412 1.00 98.50 104 TYR A N 1
ATOM 846 C CA . TYR A 1 104 ? 10.528 2.559 -24.113 1.00 98.50 104 TYR A CA 1
ATOM 847 C C . TYR A 1 104 ? 10.046 2.829 -25.544 1.00 98.50 104 TYR A C 1
ATOM 849 O O . TYR A 1 104 ? 10.640 2.343 -26.503 1.00 98.50 104 TYR A O 1
ATOM 857 N N . LYS A 1 105 ? 9.031 3.690 -25.711 1.00 98.38 105 LYS A N 1
ATOM 858 C CA . LYS A 1 105 ? 8.486 4.050 -27.031 1.00 98.38 105 LYS A CA 1
ATOM 859 C C . LYS A 1 105 ? 9.528 4.698 -27.943 1.00 98.38 105 LYS A C 1
ATOM 861 O O . LYS A 1 105 ? 9.586 4.349 -29.118 1.00 98.38 105 LYS A O 1
ATOM 866 N N . SER A 1 106 ? 10.350 5.619 -27.432 1.00 97.69 106 SER A N 1
ATOM 867 C CA . SER A 1 106 ? 11.402 6.241 -28.246 1.00 97.69 106 SER A CA 1
ATOM 868 C C . SER A 1 106 ? 12.496 5.249 -28.632 1.00 97.69 106 SER A C 1
ATOM 870 O O . SER A 1 106 ? 12.986 5.308 -29.753 1.00 97.69 106 SER A O 1
ATOM 872 N N . SER A 1 107 ? 12.841 4.318 -27.739 1.00 97.44 107 SER A N 1
ATOM 873 C CA . SER A 1 107 ? 13.875 3.312 -28.008 1.00 97.44 107 SER A CA 1
ATOM 874 C C . SER A 1 107 ? 13.407 2.269 -29.027 1.00 97.44 107 SER A C 1
ATOM 876 O O . SER A 1 107 ? 14.225 1.753 -29.774 1.00 97.44 107 SER A O 1
ATOM 878 N N . ILE A 1 108 ? 12.096 2.000 -29.141 1.00 97.94 108 ILE A N 1
ATOM 879 C CA . ILE A 1 108 ? 11.552 1.171 -30.237 1.00 97.94 108 ILE A CA 1
ATOM 880 C C . ILE A 1 108 ? 11.825 1.846 -31.580 1.00 97.94 108 ILE A C 1
ATOM 882 O O . ILE A 1 108 ? 12.291 1.204 -32.518 1.00 97.94 108 ILE A O 1
ATOM 886 N N . VAL A 1 109 ? 11.520 3.144 -31.676 1.00 98.12 109 VAL A N 1
ATOM 887 C CA . VAL A 1 109 ? 11.743 3.917 -32.903 1.00 98.12 109 VAL A CA 1
ATOM 888 C C . VAL A 1 109 ? 13.232 3.945 -33.240 1.00 98.12 109 VAL A C 1
ATOM 890 O O . VAL A 1 109 ? 13.594 3.623 -34.368 1.00 98.12 109 VAL A O 1
ATOM 893 N N . GLY A 1 110 ? 14.082 4.241 -32.252 1.00 97.69 110 GLY A N 1
ATOM 894 C CA . GLY A 1 110 ? 15.533 4.245 -32.420 1.00 97.69 110 GLY A CA 1
ATOM 895 C C . GLY A 1 110 ? 16.079 2.882 -32.845 1.00 97.69 110 GLY A C 1
ATOM 896 O O . GLY A 1 110 ? 16.851 2.808 -33.794 1.00 97.69 110 GLY A O 1
ATOM 897 N N . ALA A 1 111 ? 15.649 1.791 -32.208 1.00 98.06 111 ALA A N 1
ATOM 898 C CA . ALA A 1 111 ? 16.083 0.444 -32.569 1.00 98.06 111 ALA A CA 1
ATOM 899 C C . ALA A 1 111 ? 15.692 0.079 -34.008 1.00 98.06 111 ALA A C 1
ATOM 901 O O . ALA A 1 111 ? 16.513 -0.479 -34.728 1.00 98.06 111 ALA A O 1
ATOM 902 N N . ASN A 1 112 ? 14.479 0.427 -34.449 1.00 97.88 112 ASN A N 1
ATOM 903 C CA . ASN A 1 112 ? 14.056 0.190 -35.831 1.00 97.88 112 ASN A CA 1
ATOM 904 C C . ASN A 1 112 ? 14.898 0.997 -36.829 1.00 97.88 112 ASN A C 1
ATOM 906 O O . ASN A 1 112 ? 15.344 0.446 -37.829 1.00 97.88 112 ASN A O 1
ATOM 910 N N . GLU A 1 113 ? 15.178 2.269 -36.533 1.00 97.94 113 GLU A N 1
ATOM 911 C CA . GLU A 1 113 ? 16.047 3.105 -37.370 1.00 97.94 113 GLU A CA 1
ATOM 912 C C . GLU A 1 113 ? 17.470 2.532 -37.461 1.00 97.94 113 GLU A C 1
ATOM 914 O O . GLU A 1 113 ? 18.033 2.420 -38.550 1.00 97.94 113 GLU A O 1
ATOM 919 N N . GLN A 1 114 ? 18.052 2.110 -36.334 1.00 97.75 114 GLN A N 1
ATOM 920 C CA . GLN A 1 114 ? 19.388 1.511 -36.344 1.00 97.75 114 GLN A CA 1
ATOM 921 C C . GLN A 1 114 ? 19.405 0.140 -37.024 1.00 97.75 114 GLN A C 1
ATOM 923 O O . GLN A 1 114 ? 20.381 -0.195 -37.693 1.00 97.75 114 GLN A O 1
ATOM 928 N N . LEU A 1 115 ? 18.326 -0.637 -36.917 1.00 97.62 115 LEU A N 1
ATOM 929 C CA . LEU A 1 115 ? 18.183 -1.886 -37.656 1.00 97.62 115 LEU A CA 1
ATOM 930 C C . LEU A 1 115 ? 18.165 -1.631 -39.167 1.00 97.62 115 LEU A C 1
ATOM 932 O O . LEU A 1 115 ? 18.874 -2.318 -39.900 1.00 97.62 115 LEU A O 1
ATOM 936 N N . ASP A 1 116 ? 17.429 -0.619 -39.627 1.00 97.31 116 ASP A N 1
ATOM 937 C CA . ASP A 1 116 ? 17.422 -0.218 -41.035 1.00 97.31 116 ASP A CA 1
ATOM 938 C C . ASP A 1 116 ? 18.818 0.224 -41.503 1.00 97.31 116 ASP A C 1
ATOM 940 O O . ASP A 1 116 ? 19.239 -0.128 -42.608 1.00 97.31 116 ASP A O 1
ATOM 944 N N . ASN A 1 117 ? 19.575 0.948 -40.671 1.00 96.06 117 ASN A N 1
ATOM 945 C CA . ASN A 1 117 ? 20.960 1.328 -40.975 1.00 96.06 117 ASN A CA 1
ATOM 946 C C . ASN A 1 117 ? 21.867 0.101 -41.136 1.00 96.06 117 ASN A C 1
ATOM 948 O O . ASN A 1 117 ? 22.596 0.011 -42.125 1.00 96.06 117 ASN A O 1
ATOM 952 N N . VAL A 1 118 ? 21.768 -0.873 -40.226 1.00 97.25 118 VAL A N 1
ATOM 953 C CA . VAL A 1 118 ? 22.509 -2.142 -40.313 1.00 97.25 118 VAL A CA 1
ATOM 954 C C . VAL A 1 118 ? 22.119 -2.919 -41.573 1.00 97.25 118 VAL A C 1
ATOM 956 O O . VAL A 1 118 ? 22.985 -3.360 -42.322 1.00 97.25 118 VAL A O 1
ATOM 959 N N . VAL A 1 119 ? 20.824 -3.063 -41.867 1.00 96.31 119 VAL A N 1
ATOM 960 C CA . VAL A 1 119 ? 20.358 -3.755 -43.083 1.00 96.31 119 VAL A CA 1
ATOM 961 C C . VAL A 1 119 ? 20.897 -3.070 -44.340 1.00 96.31 119 VAL A C 1
ATOM 963 O O . VAL A 1 119 ? 21.349 -3.736 -45.272 1.00 96.31 119 VAL A O 1
ATOM 966 N N . ASN A 1 120 ? 20.890 -1.738 -44.363 1.00 94.94 120 ASN A N 1
ATOM 967 C CA . ASN A 1 120 ? 21.440 -0.962 -45.466 1.00 94.94 120 ASN A CA 1
ATOM 968 C C . ASN A 1 120 ? 22.958 -1.115 -45.603 1.00 94.94 120 ASN A C 1
ATOM 970 O O . ASN A 1 120 ? 23.440 -1.133 -46.736 1.00 94.94 120 ASN A O 1
ATOM 974 N N . SER A 1 121 ? 23.699 -1.224 -44.497 1.00 95.38 121 SER A N 1
ATOM 975 C CA . SER A 1 121 ? 25.157 -1.361 -44.531 1.00 95.38 121 SER A CA 1
ATOM 976 C C . SER A 1 121 ? 25.623 -2.738 -44.996 1.00 95.38 121 SER A C 1
ATOM 978 O O . SER A 1 121 ? 26.697 -2.864 -45.577 1.00 95.38 121 SER A O 1
ATOM 980 N N . LEU A 1 122 ? 24.784 -3.760 -44.818 1.00 92.75 122 LEU A N 1
ATOM 981 C CA . LEU A 1 122 ? 25.016 -5.115 -45.318 1.00 92.75 122 LEU A CA 1
ATOM 982 C C . LEU A 1 122 ? 24.662 -5.291 -46.804 1.00 92.75 122 LEU A C 1
ATOM 984 O O . LEU A 1 122 ? 24.920 -6.357 -47.365 1.00 92.75 122 LEU A O 1
ATOM 988 N N . ASN A 1 123 ? 24.063 -4.286 -47.450 1.00 91.62 123 ASN A N 1
ATOM 989 C CA . ASN A 1 123 ? 23.747 -4.353 -48.872 1.00 91.62 123 ASN A CA 1
ATOM 990 C C . ASN A 1 123 ? 25.044 -4.255 -49.706 1.00 91.62 123 ASN A C 1
ATOM 992 O O . ASN A 1 123 ? 25.672 -3.198 -49.690 1.00 91.62 123 ASN A O 1
ATOM 996 N N . PRO A 1 124 ? 25.416 -5.287 -50.489 1.00 82.19 124 PRO A N 1
ATOM 997 C CA . PRO A 1 124 ? 26.665 -5.295 -51.254 1.00 82.19 124 PRO A CA 1
ATOM 998 C C . PRO A 1 124 ? 26.752 -4.203 -52.334 1.00 82.19 124 PRO A C 1
ATOM 1000 O O . PRO A 1 124 ? 27.857 -3.849 -52.747 1.00 82.19 124 PRO A O 1
ATOM 1003 N N . ASP A 1 125 ? 25.621 -3.635 -52.766 1.00 89.44 125 ASP A N 1
ATOM 1004 C CA . ASP A 1 125 ? 25.591 -2.510 -53.709 1.00 89.44 125 ASP A CA 1
ATOM 1005 C C . ASP A 1 125 ? 25.923 -1.167 -53.033 1.00 89.44 125 ASP A C 1
ATOM 1007 O O . ASP A 1 125 ? 26.318 -0.204 -53.700 1.00 89.44 125 ASP A O 1
ATOM 1011 N N . LYS A 1 126 ? 25.778 -1.080 -51.703 1.00 77.94 126 LYS A N 1
ATOM 1012 C CA . LYS A 1 126 ? 26.120 0.101 -50.906 1.00 77.94 126 LYS A CA 1
ATOM 1013 C C . LYS A 1 126 ? 27.526 -0.075 -50.319 1.00 77.94 126 LYS A C 1
ATOM 1015 O O . LYS A 1 126 ? 27.801 -1.012 -49.583 1.00 77.94 126 LYS A O 1
ATOM 1020 N N . LYS A 1 127 ? 28.445 0.836 -50.649 1.00 83.62 127 LYS A N 1
ATOM 1021 C CA . LYS A 1 127 ? 29.854 0.771 -50.215 1.00 83.62 127 LYS A CA 1
ATOM 1022 C C . LYS A 1 127 ? 30.047 1.320 -48.796 1.00 83.62 127 LYS A C 1
ATOM 1024 O O . LYS A 1 127 ? 30.629 2.390 -48.652 1.00 83.62 127 LYS A O 1
ATOM 1029 N N . PHE A 1 128 ? 29.566 0.606 -47.7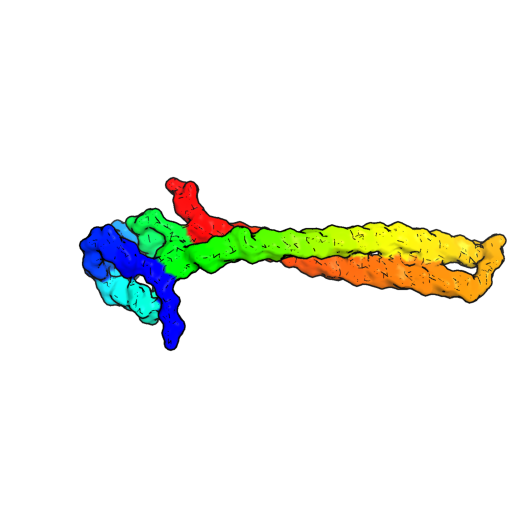83 1.00 90.88 128 PHE A N 1
ATOM 1030 C CA . PHE A 1 128 ? 29.893 0.907 -46.385 1.00 90.88 128 PHE A CA 1
ATOM 1031 C C . PHE A 1 128 ? 31.187 0.213 -45.956 1.00 90.88 128 PHE A C 1
ATOM 1033 O O . PHE A 1 128 ? 31.485 -0.899 -46.402 1.00 90.88 128 PHE A O 1
ATOM 1040 N N . SER A 1 129 ? 31.957 0.861 -45.085 1.00 93.38 129 SER A N 1
AT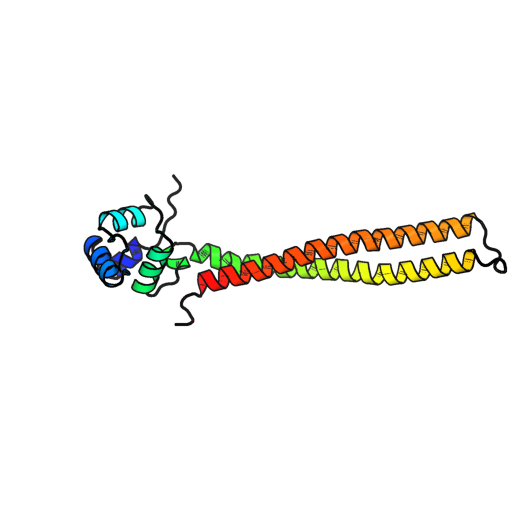OM 1041 C CA . SER A 1 129 ? 33.125 0.256 -44.451 1.00 93.38 129 SER A CA 1
ATOM 1042 C C . SER A 1 129 ? 32.724 -0.678 -43.302 1.00 93.38 129 SER A C 1
ATOM 1044 O O . SER A 1 129 ? 31.585 -0.687 -42.811 1.00 93.38 129 SER A O 1
ATOM 1046 N N . LEU A 1 130 ? 33.686 -1.491 -42.857 1.00 92.56 130 LEU A N 1
ATOM 1047 C CA . LEU A 1 130 ? 33.509 -2.325 -41.671 1.00 92.56 130 LEU A CA 1
ATOM 1048 C C . LEU A 1 130 ? 33.367 -1.464 -40.407 1.00 92.56 130 LEU A C 1
ATOM 1050 O O . LEU A 1 130 ? 32.584 -1.812 -39.521 1.00 92.56 130 LEU A O 1
ATOM 1054 N N . GLU A 1 131 ? 34.099 -0.348 -40.329 1.00 94.88 131 GLU A N 1
ATOM 1055 C CA . GLU A 1 131 ? 33.980 0.605 -39.225 1.00 94.88 131 GLU A CA 1
ATOM 1056 C C . GLU A 1 131 ? 32.571 1.210 -39.165 1.00 94.88 131 GLU A C 1
ATOM 1058 O O . GLU A 1 131 ? 31.935 1.128 -38.118 1.00 94.88 131 GLU A O 1
ATOM 1063 N N . GLU A 1 132 ? 32.034 1.702 -40.288 1.00 93.88 132 GLU A N 1
ATOM 1064 C CA . GLU A 1 132 ? 30.678 2.281 -40.351 1.00 93.88 132 GLU A CA 1
ATOM 1065 C C . GLU A 1 132 ? 29.602 1.261 -39.948 1.00 93.88 132 GLU A C 1
ATOM 1067 O O . GLU A 1 132 ? 28.703 1.553 -39.159 1.00 93.88 132 GLU A O 1
ATOM 1072 N N . THR A 1 133 ? 29.719 0.019 -40.430 1.00 94.81 133 THR A N 1
ATOM 1073 C CA . THR A 1 133 ? 28.800 -1.060 -40.032 1.00 94.81 133 THR A CA 1
ATOM 1074 C C . THR A 1 133 ? 28.884 -1.351 -38.531 1.00 94.81 133 THR A C 1
ATOM 1076 O O . THR A 1 133 ? 27.864 -1.595 -37.883 1.00 94.81 133 THR A O 1
ATOM 1079 N N . SER A 1 134 ? 30.088 -1.306 -37.956 1.00 96.88 134 SER A N 1
ATOM 1080 C CA . SER A 1 134 ? 30.290 -1.516 -36.520 1.00 96.88 134 SER A CA 1
ATOM 1081 C C . SER A 1 134 ? 29.660 -0.395 -35.691 1.00 96.88 134 SER A C 1
ATOM 1083 O O . SER A 1 134 ? 29.053 -0.677 -34.659 1.00 96.88 134 SER A O 1
ATOM 1085 N N . GLU A 1 135 ? 29.735 0.857 -36.149 1.00 97.62 135 GLU A N 1
ATOM 1086 C CA . GLU A 1 135 ? 29.077 1.997 -35.497 1.00 97.62 135 GLU A CA 1
ATOM 1087 C C . GLU A 1 135 ? 27.551 1.826 -35.445 1.00 97.62 135 GLU A C 1
ATOM 1089 O O . GLU A 1 135 ? 26.955 2.009 -34.379 1.00 97.62 135 GLU A O 1
ATOM 1094 N N . PHE A 1 136 ? 26.917 1.387 -36.540 1.00 97.38 136 PHE A N 1
ATOM 1095 C CA . PHE A 1 136 ? 25.474 1.105 -36.553 1.00 97.38 136 PHE A CA 1
ATOM 1096 C C . PHE A 1 136 ? 25.087 -0.037 -35.606 1.00 97.38 136 PHE A C 1
ATOM 1098 O O . PHE A 1 136 ? 24.082 0.059 -34.900 1.00 97.38 136 PHE A O 1
ATOM 1105 N N . LEU A 1 137 ? 25.894 -1.101 -35.534 1.00 98.00 137 LEU A N 1
ATOM 1106 C CA . LEU A 1 137 ? 25.662 -2.210 -34.603 1.00 98.00 137 LEU A CA 1
ATOM 1107 C C . LEU A 1 137 ? 25.774 -1.768 -33.136 1.00 98.00 137 LEU A C 1
ATOM 1109 O O . LEU A 1 137 ? 24.955 -2.176 -32.311 1.00 98.00 137 LEU A O 1
ATOM 1113 N N . ILE A 1 138 ? 26.751 -0.918 -32.807 1.00 98.38 138 ILE A N 1
ATOM 1114 C CA . ILE A 1 138 ? 26.906 -0.347 -31.460 1.00 98.38 138 ILE A CA 1
ATOM 1115 C C . ILE A 1 138 ? 25.696 0.534 -31.122 1.00 98.38 138 ILE A C 1
ATOM 1117 O O . ILE A 1 138 ? 25.138 0.411 -30.029 1.00 98.38 138 ILE A O 1
ATOM 1121 N N . ALA A 1 139 ? 25.250 1.383 -32.052 1.00 98.19 139 ALA A N 1
ATOM 1122 C CA . ALA A 1 139 ? 24.066 2.216 -31.855 1.00 98.19 139 ALA A CA 1
ATOM 1123 C C . ALA A 1 139 ? 22.803 1.368 -31.620 1.00 98.19 139 ALA A C 1
ATOM 1125 O O . ALA A 1 139 ? 22.064 1.618 -30.664 1.00 98.19 139 ALA A O 1
ATOM 1126 N N . LEU A 1 140 ? 22.594 0.320 -32.427 1.00 98.31 140 LEU A N 1
ATOM 1127 C CA . LEU A 1 140 ? 21.488 -0.625 -32.262 1.00 98.31 140 LEU A CA 1
ATOM 1128 C C . LEU A 1 140 ? 21.529 -1.314 -30.891 1.00 98.31 140 LEU A C 1
ATOM 1130 O O . LEU A 1 140 ? 20.515 -1.356 -30.194 1.00 98.31 140 LEU A O 1
ATOM 1134 N N . ALA A 1 141 ? 22.696 -1.809 -30.468 1.00 98.44 141 ALA A N 1
ATOM 1135 C CA . ALA A 1 141 ? 22.871 -2.423 -29.152 1.00 98.44 141 ALA A CA 1
ATOM 1136 C C . ALA A 1 141 ? 22.546 -1.446 -28.005 1.00 98.44 141 ALA A C 1
ATOM 1138 O O . ALA A 1 141 ? 21.947 -1.835 -26.998 1.00 98.44 141 ALA A O 1
ATOM 1139 N N . GLY A 1 142 ? 22.886 -0.164 -28.172 1.00 98.25 142 GLY A N 1
ATOM 1140 C CA . GLY A 1 142 ? 22.516 0.898 -27.239 1.00 98.25 142 GLY A CA 1
ATOM 1141 C C . GLY A 1 142 ? 21.000 1.080 -27.115 1.00 98.25 142 GLY A C 1
ATOM 1142 O O . GLY A 1 142 ? 20.486 1.154 -25.998 1.00 98.25 142 GLY A O 1
ATOM 1143 N N . GLU A 1 143 ? 20.267 1.106 -28.231 1.00 98.19 143 GLU A N 1
ATOM 1144 C CA . GLU A 1 143 ? 18.798 1.206 -28.219 1.00 98.19 143 GLU A CA 1
ATOM 1145 C C . GLU A 1 143 ? 18.133 -0.045 -27.623 1.00 98.19 143 GLU A C 1
ATOM 1147 O O . GLU A 1 143 ? 17.207 0.075 -26.819 1.00 98.19 143 GLU A O 1
ATOM 1152 N N . ILE A 1 144 ? 18.653 -1.243 -27.917 1.00 97.94 144 ILE A N 1
ATOM 1153 C CA . ILE A 1 144 ? 18.192 -2.499 -27.298 1.00 97.94 144 ILE A CA 1
ATOM 1154 C C . ILE A 1 144 ? 18.393 -2.466 -25.776 1.00 97.94 144 ILE A C 1
ATOM 1156 O O . ILE A 1 144 ? 17.474 -2.793 -25.029 1.00 97.94 144 ILE A O 1
ATOM 1160 N N . THR A 1 145 ? 19.535 -1.975 -25.294 1.00 98.12 145 THR A N 1
ATOM 1161 C CA . THR A 1 145 ? 19.790 -1.843 -23.848 1.00 98.12 145 THR A CA 1
ATOM 1162 C C . THR A 1 145 ? 18.783 -0.893 -23.180 1.00 98.12 145 THR A C 1
ATOM 1164 O O . THR A 1 145 ? 18.294 -1.147 -22.074 1.00 98.12 145 THR A O 1
ATOM 1167 N N . LYS A 1 146 ? 18.418 0.214 -23.844 1.00 98.00 146 LYS A N 1
ATOM 1168 C CA . LYS A 1 146 ? 17.369 1.123 -23.344 1.00 98.00 146 LYS A CA 1
ATOM 1169 C C . LYS A 1 146 ? 15.996 0.446 -23.319 1.00 98.00 146 LYS A C 1
ATOM 1171 O O . LYS A 1 146 ? 15.226 0.671 -22.383 1.00 98.00 146 LYS A O 1
ATOM 1176 N N . LEU A 1 147 ? 15.681 -0.390 -24.311 1.00 97.94 147 LEU A N 1
ATOM 1177 C CA . LEU A 1 147 ? 14.446 -1.182 -24.332 1.00 97.94 147 LEU A CA 1
ATOM 1178 C C . LEU A 1 147 ? 14.380 -2.157 -23.159 1.00 97.94 147 LEU A C 1
ATOM 1180 O O . LEU A 1 147 ? 13.383 -2.165 -22.439 1.00 97.94 147 LEU A O 1
ATOM 1184 N N . GLU A 1 148 ? 15.441 -2.927 -22.934 1.00 97.94 148 GLU A N 1
ATOM 1185 C CA . GLU A 1 148 ? 15.525 -3.885 -21.829 1.00 97.94 148 GLU A CA 1
ATOM 1186 C C . GLU A 1 148 ? 15.334 -3.174 -20.486 1.00 97.94 148 GLU A C 1
ATOM 1188 O O . GLU A 1 148 ? 14.385 -3.464 -19.754 1.00 97.94 148 GLU A O 1
ATOM 1193 N N . THR A 1 149 ? 16.146 -2.150 -20.214 1.00 98.19 149 THR A N 1
ATOM 1194 C CA . THR A 1 149 ? 16.103 -1.412 -18.942 1.00 98.19 149 THR A CA 1
ATOM 1195 C C . THR A 1 149 ? 14.763 -0.716 -18.692 1.00 98.19 149 THR A C 1
ATOM 1197 O O . THR A 1 149 ? 14.234 -0.774 -17.578 1.00 98.19 149 THR A O 1
ATOM 1200 N N . SER A 1 150 ? 14.170 -0.086 -19.712 1.00 98.44 150 SER A N 1
ATOM 1201 C CA . SER A 1 150 ? 12.853 0.548 -19.572 1.00 98.44 150 SER A CA 1
ATOM 1202 C C . SER A 1 150 ? 11.725 -0.471 -19.400 1.00 98.44 150 SER A C 1
ATOM 1204 O O . SER A 1 150 ? 10.833 -0.243 -18.585 1.00 98.44 150 SER A O 1
ATOM 1206 N N . SER A 1 151 ? 11.774 -1.617 -20.087 1.00 98.12 151 SER A N 1
ATOM 1207 C CA . SER A 1 151 ? 10.768 -2.676 -19.940 1.00 98.12 151 SER A CA 1
ATOM 1208 C C . SER A 1 151 ? 10.779 -3.308 -18.542 1.00 98.12 151 SER A C 1
ATOM 1210 O O . SER A 1 151 ? 9.719 -3.504 -17.943 1.00 98.12 151 SER A O 1
ATOM 1212 N N . GLU A 1 152 ? 11.964 -3.533 -17.965 1.00 98.44 152 GLU A N 1
ATOM 1213 C CA . GLU A 1 152 ? 12.101 -4.024 -16.593 1.00 98.44 152 GLU A CA 1
ATOM 1214 C C . GLU A 1 152 ? 11.562 -3.020 -15.570 1.00 98.44 152 GLU A C 1
ATOM 1216 O O . GLU A 1 152 ? 10.891 -3.399 -14.605 1.00 98.44 152 GLU A O 1
ATOM 1221 N N . ALA A 1 153 ? 11.854 -1.730 -15.769 1.00 98.56 153 ALA A N 1
ATOM 1222 C CA . ALA A 1 153 ? 11.348 -0.671 -14.908 1.00 98.56 153 ALA A CA 1
ATOM 1223 C C . ALA A 1 153 ? 9.816 -0.587 -14.971 1.00 98.56 153 ALA A C 1
ATOM 1225 O O . ALA A 1 153 ? 9.164 -0.529 -13.927 1.00 98.56 153 ALA A O 1
ATOM 1226 N N . LEU A 1 154 ? 9.234 -0.654 -16.174 1.00 98.75 154 LEU A N 1
ATOM 1227 C CA . LEU A 1 154 ? 7.785 -0.648 -16.379 1.00 98.75 154 LEU A CA 1
ATOM 1228 C C . LEU A 1 154 ? 7.093 -1.816 -15.670 1.00 98.75 154 LEU A C 1
ATOM 1230 O O . LEU A 1 154 ? 6.047 -1.605 -15.056 1.00 98.75 154 LEU A O 1
ATOM 1234 N N . LEU A 1 155 ? 7.676 -3.020 -15.704 1.00 98.50 155 LEU A N 1
ATOM 1235 C CA . LEU A 1 155 ? 7.120 -4.185 -15.011 1.00 98.50 155 LEU A CA 1
ATOM 1236 C C . LEU A 1 155 ? 7.078 -3.966 -13.491 1.00 98.50 155 LEU A C 1
ATOM 1238 O O . LEU A 1 155 ? 6.026 -4.113 -12.870 1.00 98.50 155 LEU A O 1
ATOM 1242 N N . LYS A 1 156 ? 8.196 -3.522 -12.900 1.00 98.44 156 LYS A N 1
ATOM 1243 C CA . LYS A 1 156 ? 8.283 -3.231 -11.457 1.00 98.44 156 LYS A CA 1
ATOM 1244 C C . LYS A 1 156 ? 7.306 -2.130 -11.040 1.00 98.44 156 LYS A C 1
ATOM 1246 O O . LYS A 1 156 ? 6.646 -2.243 -10.010 1.00 98.44 156 LYS A O 1
ATOM 1251 N N . LEU A 1 157 ? 7.199 -1.068 -11.839 1.00 98.50 157 LEU A N 1
ATOM 1252 C CA . LEU A 1 157 ? 6.277 0.038 -11.579 1.00 98.50 157 LEU A CA 1
ATOM 1253 C C . LEU A 1 157 ? 4.819 -0.412 -11.678 1.00 98.50 157 LEU A C 1
ATOM 1255 O O . LEU A 1 157 ? 4.004 0.010 -10.861 1.00 98.50 157 LEU A O 1
ATOM 1259 N N . LYS A 1 158 ? 4.494 -1.320 -12.605 1.00 98.19 158 LYS A N 1
ATOM 1260 C CA . LYS A 1 158 ? 3.143 -1.874 -12.717 1.00 98.19 158 LYS A CA 1
ATOM 1261 C C . LYS A 1 158 ? 2.741 -2.657 -11.470 1.00 98.19 158 LYS A C 1
ATOM 1263 O O . LYS A 1 158 ? 1.632 -2.469 -10.968 1.00 98.19 158 LYS A O 1
ATOM 1268 N N . ASP A 1 159 ? 3.649 -3.463 -10.925 1.00 98.25 159 ASP A N 1
ATOM 1269 C CA . ASP A 1 159 ? 3.420 -4.175 -9.663 1.00 98.25 159 ASP A CA 1
ATOM 1270 C C . ASP A 1 159 ? 3.185 -3.206 -8.496 1.00 98.25 159 ASP A C 1
ATOM 1272 O O . ASP A 1 159 ? 2.330 -3.447 -7.641 1.00 98.25 159 ASP A O 1
ATOM 1276 N N . ILE A 1 160 ? 3.922 -2.092 -8.455 1.00 98.12 160 ILE A N 1
ATOM 1277 C CA . ILE A 1 160 ? 3.748 -1.049 -7.435 1.00 98.12 160 ILE A CA 1
ATOM 1278 C C . ILE A 1 160 ? 2.394 -0.348 -7.597 1.00 98.12 160 ILE A C 1
ATOM 1280 O O . ILE A 1 160 ? 1.686 -0.179 -6.606 1.00 98.12 160 ILE A O 1
ATOM 1284 N N . GLN A 1 161 ? 1.993 0.008 -8.822 1.00 97.75 161 GLN A N 1
ATOM 1285 C CA . GLN A 1 161 ? 0.674 0.592 -9.095 1.00 97.75 161 GLN A CA 1
ATOM 1286 C C . GLN A 1 161 ? -0.452 -0.325 -8.604 1.00 97.75 161 GLN A C 1
ATOM 1288 O O . GLN A 1 161 ? -1.362 0.135 -7.915 1.00 97.75 161 GLN A O 1
ATOM 1293 N N . ILE A 1 162 ? -0.363 -1.628 -8.896 1.00 97.38 162 ILE A N 1
ATOM 1294 C CA . ILE A 1 162 ? -1.337 -2.624 -8.428 1.00 97.38 162 ILE A CA 1
ATOM 1295 C C . ILE A 1 162 ? -1.379 -2.646 -6.898 1.00 97.38 162 ILE A 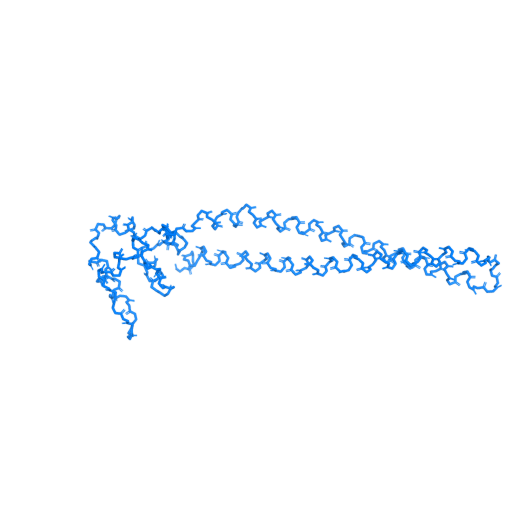C 1
ATOM 1297 O O . ILE A 1 162 ? -2.456 -2.536 -6.317 1.00 97.38 162 ILE A O 1
ATOM 1301 N N . LYS A 1 163 ? -0.221 -2.718 -6.230 1.00 97.38 163 LYS A N 1
ATOM 1302 C CA . LYS A 1 163 ? -0.145 -2.706 -4.759 1.00 97.38 163 LYS A CA 1
ATOM 1303 C C . LYS A 1 163 ? -0.737 -1.436 -4.152 1.00 97.38 163 LYS A C 1
ATOM 1305 O O . LYS A 1 163 ? -1.462 -1.532 -3.168 1.00 97.38 163 LYS A O 1
ATOM 1310 N N . ASN A 1 164 ? -0.469 -0.267 -4.732 1.00 96.12 164 ASN A N 1
ATOM 1311 C CA . ASN A 1 164 ? -1.014 1.001 -4.251 1.00 96.12 164 ASN A CA 1
ATOM 1312 C C . ASN A 1 164 ? -2.545 1.039 -4.363 1.00 96.12 164 ASN A C 1
ATOM 1314 O O . ASN A 1 164 ? -3.212 1.479 -3.427 1.00 96.12 164 ASN A O 1
ATOM 1318 N N . ILE A 1 165 ? -3.105 0.549 -5.474 1.00 94.94 165 ILE A N 1
ATOM 1319 C CA . ILE A 1 165 ? -4.560 0.458 -5.670 1.00 94.94 165 ILE A CA 1
ATOM 1320 C C . ILE A 1 165 ? -5.178 -0.525 -4.670 1.00 94.94 165 ILE A C 1
ATOM 1322 O O . ILE A 1 165 ? -6.163 -0.183 -4.016 1.00 94.94 165 ILE A O 1
ATOM 1326 N N . THR A 1 166 ? -4.582 -1.709 -4.501 1.00 96.06 166 THR A N 1
ATOM 1327 C CA . THR A 1 166 ? -5.042 -2.702 -3.519 1.00 96.06 166 THR A CA 1
ATOM 1328 C C . THR A 1 166 ? -5.015 -2.129 -2.105 1.00 96.06 166 THR A C 1
ATOM 1330 O O . THR A 1 166 ? -6.017 -2.195 -1.401 1.00 96.06 166 THR A O 1
ATOM 1333 N N . MET A 1 167 ? -3.914 -1.487 -1.706 1.00 94.62 167 MET A N 1
ATOM 1334 C CA . MET A 1 167 ? -3.771 -0.898 -0.373 1.00 94.62 167 MET A CA 1
ATOM 1335 C C . MET A 1 167 ? -4.760 0.247 -0.139 1.00 94.62 167 MET A C 1
ATOM 1337 O O . MET A 1 167 ? -5.325 0.361 0.947 1.00 94.62 167 MET A O 1
ATOM 1341 N N . LYS A 1 168 ? -5.018 1.074 -1.160 1.00 93.88 168 LYS A N 1
ATOM 1342 C CA . LYS A 1 168 ? -6.061 2.101 -1.098 1.00 93.88 168 LYS A CA 1
ATOM 1343 C C . LYS A 1 168 ? -7.426 1.470 -0.827 1.00 93.88 168 LYS A C 1
ATOM 1345 O O . LYS A 1 168 ? -8.102 1.894 0.104 1.00 93.88 168 LYS A O 1
ATOM 1350 N N . HIS A 1 169 ? -7.789 0.433 -1.579 1.00 91.62 169 HIS A N 1
ATOM 1351 C CA . HIS A 1 169 ? -9.058 -0.265 -1.397 1.00 91.62 169 HIS A CA 1
ATOM 1352 C C . HIS A 1 169 ? -9.176 -0.916 -0.009 1.00 91.62 169 HIS A C 1
ATOM 1354 O O . HIS A 1 169 ? -10.208 -0.793 0.646 1.00 91.62 169 HIS A O 1
ATOM 1360 N N . GLU A 1 170 ? -8.117 -1.568 0.476 1.00 90.56 170 GLU A N 1
ATOM 1361 C CA . GLU A 1 170 ? -8.087 -2.187 1.807 1.00 90.56 170 GLU A CA 1
ATOM 1362 C C . GLU A 1 170 ? -8.259 -1.158 2.930 1.00 90.56 170 GLU A C 1
ATOM 1364 O O . GLU A 1 170 ? -9.015 -1.392 3.875 1.00 90.56 170 GLU A O 1
ATOM 1369 N N . LEU A 1 171 ? -7.595 -0.004 2.824 1.00 89.62 171 LEU A N 1
ATOM 1370 C CA . LEU A 1 171 ? -7.707 1.074 3.804 1.00 89.62 171 LEU A CA 1
ATOM 1371 C C . LEU A 1 171 ? -9.067 1.775 3.739 1.00 89.62 171 LEU A C 1
ATOM 1373 O O . LEU A 1 171 ? -9.635 2.071 4.788 1.00 89.62 171 LEU A O 1
ATOM 1377 N N . GLU A 1 172 ? -9.616 2.001 2.543 1.00 88.25 172 GLU A N 1
ATOM 1378 C CA . GLU A 1 172 ? -10.979 2.515 2.362 1.00 88.25 172 GLU A CA 1
ATOM 1379 C C . GLU A 1 172 ? -12.001 1.554 2.969 1.00 88.25 172 GLU A C 1
ATOM 1381 O O . GLU A 1 172 ? -12.864 1.984 3.726 1.00 88.25 172 GLU A O 1
ATOM 1386 N N . HIS A 1 173 ? -11.868 0.249 2.722 1.00 83.69 173 HIS A N 1
ATOM 1387 C CA . HIS A 1 173 ? -12.725 -0.767 3.327 1.00 83.69 173 HIS A CA 1
ATOM 1388 C C . HIS A 1 173 ? -12.586 -0.786 4.855 1.00 83.69 173 HIS A C 1
ATOM 1390 O O . HIS A 1 173 ? -13.584 -0.838 5.570 1.00 83.69 173 HIS A O 1
ATOM 1396 N N . PHE A 1 174 ? -11.360 -0.708 5.379 1.00 83.19 174 PHE A N 1
ATOM 1397 C CA . PHE A 1 174 ? -11.124 -0.665 6.821 1.00 83.19 174 PHE A CA 1
ATOM 1398 C C . PHE A 1 174 ? -11.689 0.610 7.473 1.00 83.19 174 PHE A C 1
ATOM 1400 O O . PHE A 1 174 ? -12.181 0.553 8.603 1.00 83.19 174 PHE A O 1
ATOM 1407 N N . LYS A 1 175 ? -11.657 1.749 6.768 1.00 80.38 175 LYS A N 1
ATOM 1408 C CA . LYS A 1 175 ? -12.232 3.022 7.224 1.00 80.38 175 LYS A CA 1
ATOM 1409 C C . LYS A 1 175 ? -13.765 3.032 7.144 1.00 80.38 175 LYS A C 1
ATOM 1411 O O . LYS A 1 175 ? -14.417 3.385 8.123 1.00 80.38 175 LYS A O 1
ATOM 1416 N N . ASN A 1 176 ? -14.325 2.625 6.005 1.00 71.62 176 ASN A N 1
ATOM 1417 C CA . ASN A 1 176 ? -15.714 2.873 5.605 1.00 71.62 176 ASN A CA 1
ATOM 1418 C C . ASN A 1 176 ? -16.632 1.651 5.741 1.00 71.62 176 ASN A C 1
ATOM 1420 O O . ASN A 1 176 ? -17.735 1.661 5.197 1.00 71.62 176 ASN A O 1
ATOM 1424 N N . TYR A 1 177 ? -16.239 0.607 6.480 1.00 63.84 177 TYR A N 1
ATOM 1425 C CA . TYR A 1 177 ? -17.072 -0.593 6.675 1.00 63.84 177 TYR A CA 1
ATOM 1426 C C . TYR A 1 177 ? -18.483 -0.305 7.257 1.00 63.84 177 TYR A C 1
ATOM 1428 O O . TYR A 1 177 ? -19.324 -1.201 7.295 1.00 63.84 177 TYR A O 1
ATOM 1436 N N . PHE A 1 178 ? -18.768 0.940 7.667 1.00 57.25 178 PHE A N 1
ATOM 1437 C CA . PHE A 1 178 ? -20.060 1.394 8.192 1.00 57.25 178 PHE A CA 1
ATOM 1438 C C . PHE A 1 178 ? -20.716 2.567 7.450 1.00 57.25 178 PHE A C 1
ATOM 1440 O O . PHE A 1 178 ? -21.796 2.974 7.854 1.00 57.25 178 PHE A O 1
ATOM 1447 N N . GLU A 1 179 ? -20.151 3.089 6.356 1.00 49.31 179 GLU A N 1
ATOM 1448 C CA . GLU A 1 179 ? -20.854 4.129 5.575 1.00 49.31 179 GLU A CA 1
ATOM 1449 C C . GLU A 1 179 ? -21.960 3.548 4.664 1.00 49.31 179 GLU A C 1
ATOM 1451 O O . GLU A 1 179 ? -22.742 4.304 4.101 1.00 49.31 179 GLU A O 1
ATOM 1456 N N . ASN A 1 180 ? -22.071 2.214 4.548 1.00 42.41 180 ASN A N 1
ATOM 1457 C CA . ASN A 1 180 ? -23.003 1.528 3.636 1.00 42.41 180 ASN A CA 1
ATOM 1458 C C . ASN A 1 180 ? -23.918 0.481 4.315 1.00 42.41 180 ASN A C 1
ATOM 1460 O O . ASN A 1 180 ? -24.216 -0.552 3.710 1.00 42.41 180 ASN A O 1
ATOM 1464 N N . LYS A 1 181 ? -24.354 0.703 5.561 1.00 44.72 181 LYS A N 1
ATOM 1465 C CA . LYS A 1 181 ? -25.427 -0.094 6.185 1.00 44.72 181 LYS A CA 1
ATOM 1466 C C . LYS A 1 181 ? -26.617 0.764 6.571 1.00 44.72 181 LYS A C 1
ATOM 1468 O O . LYS A 1 181 ? -26.381 1.857 7.123 1.00 44.72 181 LYS A O 1
#

Secondary structure (DSSP, 8-state):
------SHHHHHHHTT--HHHHHHHHHTTPPTTSPPPPHHHHHHHHTTSSPPPHHHHHHHHHHHT--HHHHHT-HHHHHHIIIIIHHHHHHHHHHHHHHHHHHHHHHHHHHHHHHHHHHHHT-TTS---HHHHHHHHHHHHHHHHHHHHHHHHHHHHHHHHHHHHHHHHHHHHHHHTTTT-

Sequence (181 aa):
MTNIKNNLKDLRLSKNLTQQELADQLNLRLLDGKKPISKMNISNWENGKHSIKPDVARLIADYFEVPLSYLLGYEKEINSALYEILPTAIQKTDEQYEHYLKVYKSSIVGANEQLDNVVNSLNPDKKFSLEETSEFLIALAGEITKLETSSEALLKLKDIQIKNITMKHELEHFKNYFENK

Radius of gyration: 30.5 Å; chains: 1; bounding box: 61×33×88 Å

pLDDT: mean 92.48, std 10.76, range [40.66, 98.75]

Foldseek 3Di:
DPQQAFCLVVLCVVVVHQLQRVQVVLQVVDDPPDDGDHSVNSVCCNRSVDPDDPVSLVSSCVVSVHASCRRRVNVVVLCCVQPPVLVVQLVVLVVQLVVLVVLLVVLVVQLVVLVVQLVQQPPPVDDDDPVSNVVSVVSNVVSVVSNVVSVVSNVVSVVSNVVSVVVNVVSCCSGVVNVPD

Organism: Streptococcus suis (NCBI:txid1307)